Protein AF-A0A354EW86-F1 (afdb_monomer)

Sequence (77 aa):
AATAALGTVQGDVVVLLTDNETVRDLNARFRDKDKPTNVLSFPAPELPELLGAAPHLGDIVLAYGVCADEAVAQKKT

Secondary structure (DSSP, 8-state):
-HHHHHTT---EEEEEEE-HHHHHHHHHHHHS--S--SEEEEEPP-----SSPPPEEEEEEEEHHHHHHHHHHTT--

Radius of gyration: 15.38 Å; Cα contacts (8 Å, |Δi|>4): 109; chains: 1; bounding box: 36×16×43 Å

Solvent-accessible surface area (backbone atoms only — not comparable to full-atom values): 4593 Å² total; per-residue (Å²): 108,68,67,76,74,48,61,88,69,71,58,47,69,50,75,47,81,45,47,42,67,63,37,15,54,50,29,30,75,78,66,76,34,88,46,57,52,47,68,50,78,46,73,45,75,92,67,78,93,71,79,93,63,75,48,64,57,26,39,38,40,34,9,53,56,48,44,52,54,50,25,58,77,67,75,48,133

Nearest PDB structures (foldseek):
  1oz9-assembly1_A  TM=8.846E-01  e=1.176E-05  Aquifex aeolicus
  1xm5-assembly1_A  TM=8.927E-01  e=5.583E-05  Escherichia coli
  7y7o-assembly1_A  TM=8.808E-01  e=1.889E-04  Staphylococcus aureus subsp. aureus Mu50
  1xax-assembly1_A  TM=4.936E-01  e=1.027E-03  Haemophilus influenzae
  6f1t-assembly1_i  TM=4.777E-01  e=2.023E+00  Homo sapiens

Mean predicted aligned error: 5.31 Å

Structure (mmCIF, N/CA/C/O backbone):
data_AF-A0A354EW86-F1
#
_entry.id   AF-A0A354EW86-F1
#
loop_
_atom_site.group_PDB
_atom_site.id
_atom_site.type_symbol
_atom_site.label_atom_id
_atom_site.label_alt_id
_atom_site.label_comp_id
_atom_site.label_asym_id
_atom_site.label_entity_id
_atom_site.label_seq_id
_atom_site.pdbx_PDB_ins_code
_atom_site.Cartn_x
_atom_site.Cartn_y
_atom_site.Cartn_z
_atom_site.occupancy
_atom_site.B_iso_or_equiv
_atom_site.auth_seq_id
_atom_site.auth_comp_id
_atom_site.auth_asym_id
_atom_site.auth_atom_id
_atom_site.pdbx_PDB_model_num
ATOM 1 N N . ALA A 1 1 ? 20.663 2.324 6.775 1.00 63.94 1 ALA A N 1
ATOM 2 C CA . ALA A 1 1 ? 19.601 1.304 6.916 1.00 63.94 1 ALA A CA 1
ATOM 3 C C . ALA A 1 1 ? 18.928 1.019 5.574 1.00 63.94 1 ALA A C 1
ATOM 5 O O . ALA A 1 1 ? 19.146 -0.061 5.052 1.00 63.94 1 ALA A O 1
ATOM 6 N N . ALA A 1 2 ? 18.218 1.982 4.966 1.00 64.69 2 ALA A N 1
ATOM 7 C CA . ALA A 1 2 ? 17.542 1.790 3.672 1.00 64.69 2 ALA A CA 1
ATOM 8 C C . ALA A 1 2 ? 18.484 1.336 2.537 1.00 64.69 2 ALA A C 1
ATOM 10 O O . ALA A 1 2 ? 18.226 0.319 1.910 1.00 64.69 2 ALA A O 1
ATOM 11 N N . THR A 1 3 ? 19.634 1.995 2.352 1.00 71.06 3 THR A N 1
ATOM 12 C CA . THR A 1 3 ? 20.647 1.595 1.351 1.00 71.06 3 THR A CA 1
ATOM 13 C C . THR A 1 3 ? 21.177 0.173 1.564 1.00 71.06 3 THR A C 1
ATOM 15 O O . THR A 1 3 ? 21.410 -0.549 0.606 1.00 71.06 3 THR A O 1
ATOM 18 N N . ALA A 1 4 ? 21.334 -0.256 2.820 1.00 77.94 4 ALA A N 1
ATOM 19 C CA . ALA A 1 4 ? 21.791 -1.610 3.135 1.00 77.94 4 ALA A CA 1
ATOM 20 C C . ALA A 1 4 ? 20.703 -2.670 2.878 1.00 77.94 4 ALA A C 1
ATOM 22 O O . ALA A 1 4 ? 21.032 -3.805 2.559 1.00 77.94 4 ALA A O 1
ATOM 23 N N . ALA A 1 5 ? 19.424 -2.304 3.010 1.00 80.88 5 ALA A N 1
ATOM 24 C CA . ALA A 1 5 ? 18.290 -3.198 2.782 1.00 80.88 5 ALA A CA 1
ATOM 25 C C . ALA A 1 5 ? 17.904 -3.319 1.295 1.00 80.88 5 ALA A C 1
ATOM 27 O O . ALA A 1 5 ? 17.480 -4.385 0.867 1.00 80.88 5 ALA A O 1
ATOM 28 N N . LEU A 1 6 ? 18.053 -2.240 0.517 1.00 79.69 6 LEU A N 1
ATOM 29 C CA . LEU A 1 6 ? 17.665 -2.175 -0.900 1.00 79.69 6 LEU A CA 1
ATOM 30 C C . LEU A 1 6 ? 18.755 -2.678 -1.865 1.00 79.69 6 LEU A C 1
ATOM 32 O O . LEU A 1 6 ? 18.470 -2.945 -3.031 1.00 79.69 6 LEU A O 1
ATOM 36 N N . GLY A 1 7 ? 20.000 -2.824 -1.400 1.00 84.44 7 GLY A N 1
ATOM 37 C CA . GLY A 1 7 ? 21.106 -3.311 -2.225 1.00 84.44 7 GLY A CA 1
ATOM 38 C C . GLY A 1 7 ? 21.384 -2.390 -3.417 1.00 84.44 7 GLY A C 1
ATOM 39 O O . GLY A 1 7 ? 21.718 -1.221 -3.236 1.00 84.44 7 GLY A O 1
ATOM 40 N N . THR A 1 8 ? 21.269 -2.928 -4.633 1.00 81.00 8 THR A N 1
ATOM 41 C CA . THR A 1 8 ? 21.521 -2.203 -5.892 1.00 81.00 8 THR A CA 1
ATOM 42 C C . THR A 1 8 ? 20.274 -1.546 -6.483 1.00 81.00 8 THR A C 1
ATOM 44 O O . THR A 1 8 ? 20.381 -0.888 -7.513 1.00 81.00 8 THR A O 1
ATOM 47 N N . VAL A 1 9 ? 19.097 -1.725 -5.872 1.00 81.44 9 VAL A N 1
ATOM 48 C CA . VAL A 1 9 ? 17.852 -1.134 -6.374 1.00 81.44 9 VAL A CA 1
ATOM 49 C C . VAL A 1 9 ? 17.866 0.368 -6.106 1.00 81.44 9 VAL A C 1
ATOM 51 O O . VAL A 1 9 ? 17.977 0.808 -4.960 1.00 81.44 9 VAL A O 1
ATOM 54 N N . GLN A 1 10 ? 17.751 1.154 -7.172 1.00 82.62 10 GLN A N 1
ATOM 55 C CA . GLN A 1 10 ? 17.678 2.611 -7.133 1.00 82.62 10 GLN A CA 1
ATOM 56 C C . GLN A 1 10 ? 16.575 3.075 -8.072 1.00 82.62 10 GLN A C 1
ATOM 58 O O . GLN A 1 10 ? 16.388 2.472 -9.121 1.00 82.62 10 GLN A O 1
ATOM 63 N N . GLY A 1 11 ? 15.857 4.126 -7.690 1.00 86.06 11 GLY A N 1
ATOM 64 C CA . GLY A 1 11 ? 14.708 4.627 -8.429 1.00 86.06 11 GLY A CA 1
ATOM 65 C C . GLY A 1 11 ? 13.840 5.531 -7.566 1.00 86.06 11 GLY A C 1
ATOM 66 O O . GLY A 1 11 ? 14.164 5.778 -6.399 1.00 86.06 11 GLY A O 1
ATOM 67 N N . ASP A 1 12 ? 12.741 6.011 -8.129 1.00 89.38 12 ASP A N 1
ATOM 68 C CA . ASP A 1 12 ? 11.739 6.785 -7.403 1.00 89.38 12 ASP A CA 1
ATOM 69 C C . ASP A 1 12 ? 10.464 5.972 -7.144 1.00 89.38 12 ASP A C 1
ATOM 71 O O . ASP A 1 12 ? 10.143 5.015 -7.847 1.00 89.38 12 ASP A O 1
ATOM 75 N N . VAL A 1 13 ? 9.758 6.343 -6.079 1.00 92.88 13 VAL A N 1
ATOM 76 C CA . VAL A 1 13 ? 8.456 5.792 -5.698 1.00 92.88 13 VAL A CA 1
ATOM 77 C C . VAL A 1 13 ? 7.555 6.967 -5.371 1.00 92.88 13 VAL A C 1
ATOM 79 O O . VAL A 1 13 ? 7.964 7.876 -4.641 1.00 92.88 13 VAL A O 1
ATOM 82 N N . VAL A 1 14 ? 6.317 6.931 -5.851 1.00 95.44 14 VAL A N 1
ATOM 83 C CA . VAL A 1 14 ? 5.290 7.887 -5.430 1.00 95.44 14 VAL A CA 1
ATOM 84 C C . VAL A 1 14 ? 4.532 7.302 -4.249 1.00 95.44 14 VAL A C 1
ATOM 86 O O . VAL A 1 14 ? 4.101 6.151 -4.270 1.00 95.44 14 VAL A O 1
ATOM 89 N N . VAL A 1 15 ? 4.358 8.104 -3.199 1.00 96.94 15 VAL A N 1
ATOM 90 C CA . VAL A 1 15 ? 3.567 7.718 -2.029 1.00 96.94 15 VAL A CA 1
ATOM 91 C C . VAL A 1 15 ? 2.333 8.605 -1.943 1.00 96.94 15 VAL A C 1
ATOM 93 O O . VAL A 1 15 ? 2.441 9.811 -1.728 1.00 96.94 15 VAL A O 1
ATOM 96 N N . LEU A 1 16 ? 1.157 7.996 -2.077 1.00 97.75 16 LEU A N 1
ATOM 97 C CA . LEU A 1 16 ? -0.133 8.638 -1.857 1.00 97.75 16 LEU A CA 1
ATOM 98 C C . LEU A 1 16 ? -0.626 8.330 -0.441 1.00 97.75 16 LEU A C 1
ATOM 100 O O . LEU A 1 16 ? -0.923 7.183 -0.106 1.00 97.75 16 LEU A O 1
ATOM 104 N N . LEU A 1 17 ? -0.751 9.372 0.378 1.00 97.88 17 LEU A N 1
ATOM 105 C CA . LEU A 1 17 ? -1.417 9.299 1.677 1.00 97.88 17 LEU A CA 1
ATOM 106 C C . LEU A 1 17 ? -2.879 9.699 1.501 1.00 97.88 17 LEU A C 1
ATOM 108 O O . LEU A 1 17 ? -3.164 10.784 0.995 1.00 97.88 1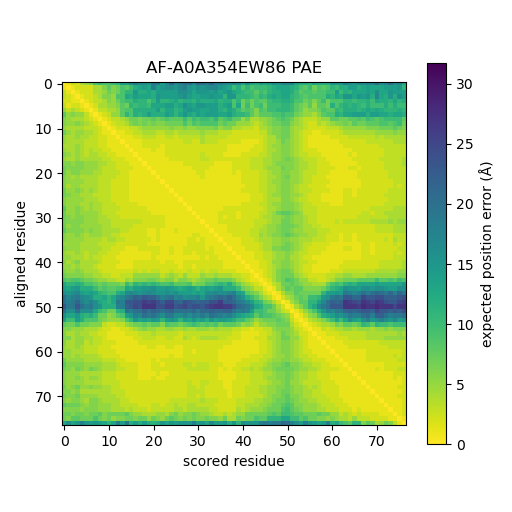7 LEU A O 1
ATOM 112 N N . THR A 1 18 ? -3.804 8.830 1.896 1.00 97.38 18 THR A N 1
ATOM 113 C CA . THR A 1 18 ? -5.237 9.068 1.697 1.00 97.38 18 THR A CA 1
ATOM 114 C C . THR A 1 18 ? -6.086 8.399 2.785 1.00 97.38 18 THR A C 1
ATOM 116 O O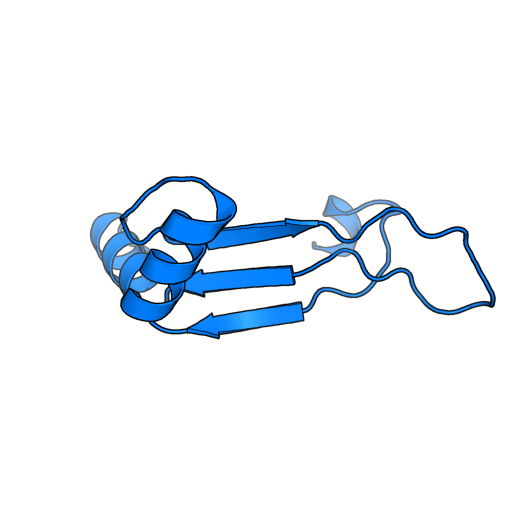 . THR A 1 18 ? -5.562 7.829 3.748 1.00 97.38 18 THR A O 1
ATOM 119 N N . ASP A 1 19 ? -7.405 8.528 2.677 1.00 97.75 19 ASP A N 1
ATOM 120 C CA . ASP A 1 19 ? -8.377 7.975 3.614 1.00 97.75 19 ASP A CA 1
ATOM 121 C C . ASP A 1 19 ? -8.803 6.538 3.263 1.00 97.75 19 ASP A C 1
ATOM 123 O O . ASP A 1 19 ? -8.439 5.953 2.239 1.00 97.75 19 ASP A O 1
ATOM 127 N N . ASN A 1 20 ? -9.580 5.938 4.165 1.00 98.06 20 ASN A N 1
ATOM 128 C CA . ASN A 1 20 ? -10.033 4.557 4.030 1.00 98.06 20 ASN A CA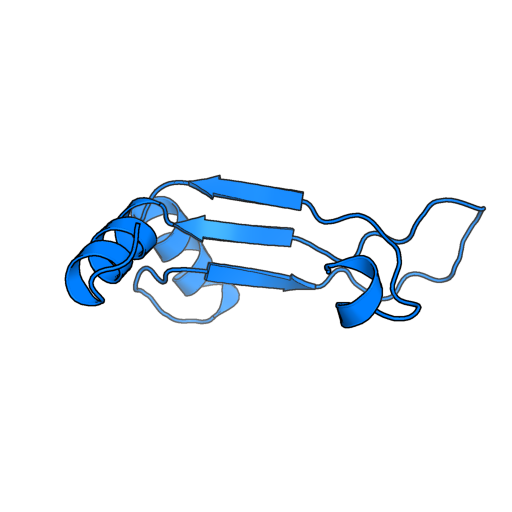 1
ATOM 129 C C . ASN A 1 20 ? -11.025 4.380 2.869 1.00 98.06 20 ASN A C 1
ATOM 131 O O . ASN A 1 20 ? -11.087 3.296 2.292 1.00 98.06 20 ASN A O 1
ATOM 135 N N . GLU A 1 21 ? -11.805 5.410 2.533 1.00 98.06 21 GLU A N 1
ATOM 136 C CA . GLU A 1 21 ? -12.796 5.344 1.455 1.00 98.06 21 GLU A CA 1
ATOM 137 C C . GLU A 1 21 ? -12.103 5.283 0.092 1.00 98.06 21 GLU A C 1
ATOM 139 O O . GLU A 1 21 ? -12.380 4.384 -0.705 1.00 98.06 21 GLU A O 1
ATOM 144 N N . THR A 1 22 ? -11.109 6.144 -0.119 1.00 97.94 22 THR A N 1
ATOM 145 C CA . THR A 1 22 ? -10.288 6.165 -1.330 1.00 97.94 22 THR A CA 1
ATOM 146 C C . THR A 1 22 ? -9.536 4.846 -1.508 1.00 97.94 22 THR A C 1
ATOM 148 O O . THR A 1 22 ? -9.543 4.266 -2.594 1.00 97.94 22 THR A O 1
ATOM 151 N N . VAL A 1 23 ? -8.929 4.300 -0.445 1.00 97.94 23 VAL A N 1
ATOM 152 C CA . VAL A 1 23 ? -8.255 2.991 -0.541 1.00 97.94 23 VAL A CA 1
ATOM 153 C C . VAL A 1 23 ? -9.241 1.846 -0.768 1.00 97.94 23 VAL A C 1
ATOM 155 O O . VAL A 1 23 ? -8.906 0.906 -1.489 1.00 97.94 23 VAL A O 1
ATOM 158 N N . ARG A 1 24 ? -10.453 1.901 -0.205 1.00 98.31 24 ARG A N 1
ATOM 159 C CA . ARG A 1 24 ? -11.499 0.902 -0.466 1.00 98.31 24 ARG A CA 1
ATOM 160 C C . ARG A 1 24 ? -11.901 0.883 -1.943 1.00 98.31 24 ARG A C 1
ATOM 162 O O . ARG A 1 24 ? -11.948 -0.208 -2.509 1.00 98.31 24 ARG A O 1
ATOM 169 N N . ASP A 1 25 ? -12.122 2.047 -2.564 1.00 98.38 25 ASP A N 1
ATOM 170 C CA . ASP A 1 25 ? -12.413 2.147 -4.006 1.00 98.38 25 ASP A CA 1
ATOM 171 C C . ASP A 1 25 ? -11.287 1.524 -4.844 1.00 98.38 25 ASP A C 1
ATOM 173 O O . ASP A 1 25 ? -11.522 0.659 -5.690 1.00 98.38 25 ASP A O 1
ATOM 177 N N . LEU A 1 26 ? -10.034 1.886 -4.553 1.00 97.88 26 LEU A N 1
ATOM 178 C CA . LEU A 1 26 ? -8.876 1.343 -5.263 1.00 97.88 26 LEU A CA 1
ATOM 179 C C . LEU A 1 26 ? -8.734 -0.176 -5.074 1.00 97.88 26 LEU A C 1
ATOM 181 O O . LEU A 1 26 ? -8.443 -0.897 -6.029 1.00 97.88 26 LEU A O 1
ATOM 185 N N . ASN A 1 27 ? -8.959 -0.692 -3.866 1.00 98.19 27 ASN A N 1
ATOM 186 C CA . ASN A 1 27 ? -8.868 -2.126 -3.592 1.00 98.19 27 ASN A CA 1
ATOM 187 C C . ASN A 1 27 ? -9.982 -2.909 -4.306 1.00 98.19 27 ASN A C 1
ATOM 189 O O . ASN A 1 27 ? -9.737 -4.002 -4.821 1.00 98.19 27 ASN A O 1
ATOM 193 N N . ALA A 1 28 ? -11.184 -2.336 -4.409 1.00 98.31 28 ALA A N 1
ATOM 194 C CA . ALA A 1 28 ? -12.270 -2.914 -5.189 1.00 98.31 28 ALA A CA 1
ATOM 195 C C . ALA A 1 28 ? -11.908 -2.960 -6.680 1.00 98.31 28 ALA A C 1
ATOM 197 O O . ALA A 1 28 ? -12.004 -4.013 -7.298 1.00 98.31 28 ALA A O 1
ATOM 198 N N . ARG A 1 29 ? -11.418 -1.849 -7.238 1.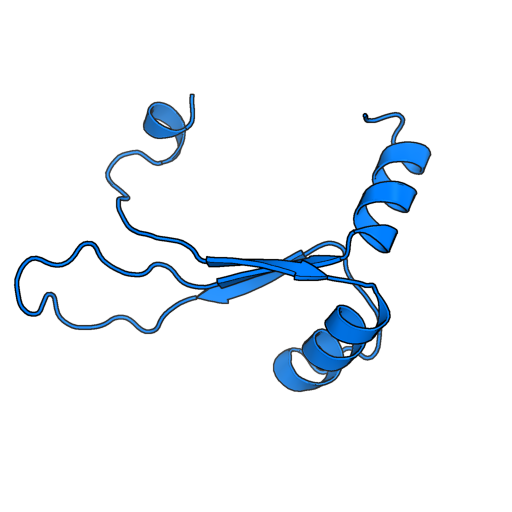00 98.06 29 ARG A N 1
ATOM 199 C CA . ARG A 1 29 ? -11.140 -1.709 -8.677 1.00 98.06 29 ARG A CA 1
ATOM 200 C C . ARG A 1 29 ? -9.949 -2.518 -9.176 1.00 98.06 29 ARG A C 1
ATOM 202 O O . ARG A 1 29 ? -9.983 -3.010 -10.297 1.00 98.06 29 ARG A O 1
ATOM 209 N N . PHE A 1 30 ? -8.879 -2.601 -8.388 1.00 97.06 30 PHE A N 1
ATOM 210 C CA . PHE A 1 30 ? -7.618 -3.200 -8.837 1.00 97.06 30 PHE A CA 1
ATOM 211 C C . PHE A 1 30 ? -7.347 -4.585 -8.248 1.00 97.06 30 PHE A C 1
ATOM 213 O O . PHE A 1 30 ? -6.444 -5.273 -8.722 1.00 97.06 30 PHE A O 1
ATOM 220 N N . ARG A 1 31 ? -8.066 -4.986 -7.191 1.00 96.81 31 ARG A N 1
ATOM 221 C CA . ARG A 1 31 ? -7.854 -6.264 -6.488 1.00 96.81 31 ARG A CA 1
ATOM 222 C C . ARG A 1 31 ? -9.142 -7.058 -6.261 1.00 96.81 31 ARG A C 1
ATOM 224 O O . ARG A 1 31 ? -9.066 -8.083 -5.584 1.00 96.81 31 ARG A O 1
ATOM 231 N N . ASP A 1 32 ? -10.286 -6.583 -6.761 1.00 97.44 32 ASP A N 1
ATOM 232 C CA . ASP A 1 32 ? -11.619 -7.165 -6.549 1.00 97.44 32 ASP A CA 1
ATOM 233 C C . ASP A 1 32 ? -11.964 -7.362 -5.060 1.00 97.44 32 ASP A C 1
ATOM 235 O O . ASP A 1 32 ? -12.594 -8.341 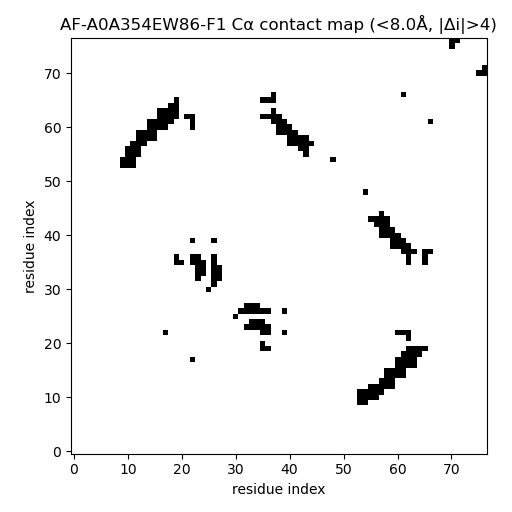-4.651 1.00 97.44 32 ASP A O 1
ATOM 239 N N . LYS A 1 33 ? -11.512 -6.432 -4.206 1.00 97.50 33 LYS A N 1
ATOM 240 C CA . LYS A 1 33 ? -11.728 -6.468 -2.752 1.00 97.50 33 LYS A CA 1
ATOM 241 C C . LYS A 1 33 ? -12.392 -5.191 -2.265 1.00 97.50 33 LYS A C 1
ATOM 243 O O . LYS A 1 33 ? -11.719 -4.199 -2.006 1.00 97.50 33 LYS A O 1
ATOM 248 N N . ASP A 1 34 ? -13.702 -5.257 -2.042 1.00 97.88 34 ASP A N 1
ATOM 249 C CA . ASP A 1 34 ? -14.495 -4.143 -1.509 1.00 97.88 34 ASP A CA 1
ATOM 250 C C . ASP A 1 34 ? -14.306 -3.946 0.009 1.00 97.88 34 ASP A C 1
ATOM 252 O O . ASP A 1 34 ? -15.207 -4.148 0.823 1.00 97.88 34 ASP A O 1
ATOM 256 N N . LYS A 1 35 ? -13.080 -3.607 0.412 1.00 97.62 35 LYS A N 1
ATOM 257 C CA . LYS A 1 35 ? -12.727 -3.233 1.786 1.00 97.62 35 LYS A CA 1
ATOM 258 C C . LYS A 1 35 ? -11.461 -2.376 1.810 1.00 97.62 35 LYS A C 1
ATOM 260 O O . LYS A 1 35 ? -10.588 -2.583 0.964 1.00 97.62 35 LYS A O 1
ATOM 265 N N . PRO A 1 36 ? -11.300 -1.466 2.783 1.00 97.31 36 PRO A N 1
ATOM 266 C CA . PRO A 1 36 ? -10.035 -0.768 2.960 1.00 97.31 36 PRO A CA 1
ATOM 267 C C . PRO A 1 36 ? -8.928 -1.741 3.401 1.00 97.31 36 PRO A C 1
ATOM 269 O O . PRO A 1 36 ? -9.190 -2.814 3.952 1.00 97.31 36 PRO A O 1
ATOM 272 N N . THR A 1 37 ? -7.681 -1.355 3.156 1.00 97.88 37 THR A N 1
ATOM 273 C CA . THR A 1 37 ? -6.470 -2.034 3.635 1.00 97.88 37 THR A CA 1
ATOM 274 C C . THR A 1 37 ? -5.448 -0.974 4.038 1.00 97.88 37 THR A C 1
ATOM 276 O O . THR A 1 37 ? -5.570 0.173 3.622 1.00 97.88 37 THR A O 1
ATOM 279 N N . ASN A 1 38 ? -4.448 -1.333 4.838 1.00 97.81 38 ASN A N 1
ATOM 280 C CA . ASN A 1 38 ? -3.400 -0.402 5.262 1.00 97.81 38 ASN A CA 1
ATOM 281 C C . ASN A 1 38 ? -2.546 0.109 4.084 1.00 97.81 38 ASN A C 1
ATOM 283 O O . ASN A 1 38 ? -2.257 1.302 4.015 1.00 97.81 38 ASN A O 1
ATOM 287 N N . VAL A 1 39 ? -2.196 -0.767 3.134 1.00 98.00 39 VAL A N 1
ATOM 288 C CA . VAL A 1 39 ? -1.354 -0.441 1.975 1.00 98.00 39 VAL A CA 1
ATOM 289 C C . VAL A 1 39 ? -1.808 -1.133 0.684 1.00 98.00 39 VAL A C 1
ATOM 291 O O . VAL A 1 39 ? -2.203 -2.302 0.693 1.00 98.00 39 VAL A O 1
ATOM 294 N N . LEU A 1 40 ? -1.691 -0.426 -0.442 1.00 98.00 40 LEU A N 1
ATOM 295 C CA . LEU A 1 40 ? -1.707 -0.977 -1.800 1.00 98.00 40 LEU A CA 1
ATOM 296 C C . LEU A 1 40 ? -0.402 -0.614 -2.519 1.00 98.00 40 LEU A C 1
ATOM 298 O O . LEU A 1 40 ? 0.149 0.464 -2.313 1.00 98.00 40 LEU A O 1
ATOM 302 N N . SER A 1 41 ? 0.072 -1.513 -3.380 1.00 97.31 41 SER A N 1
ATOM 303 C CA . SER A 1 41 ? 1.292 -1.322 -4.172 1.00 97.31 41 SER A CA 1
ATOM 304 C C . SER A 1 41 ? 0.999 -1.547 -5.650 1.00 97.31 41 SER A C 1
ATOM 306 O O . SER A 1 41 ? 0.427 -2.583 -6.011 1.00 97.31 41 SER A O 1
ATOM 308 N N . PHE A 1 42 ? 1.400 -0.594 -6.485 1.00 95.94 42 PHE A N 1
ATOM 309 C CA . PHE A 1 42 ? 1.233 -0.605 -7.934 1.00 95.94 42 PHE A CA 1
ATOM 310 C C . PHE A 1 42 ? 2.618 -0.533 -8.584 1.00 95.94 42 PHE A C 1
ATOM 312 O O . PHE A 1 42 ? 3.180 0.553 -8.682 1.00 95.94 42 PHE A O 1
ATOM 319 N N . PRO A 1 43 ? 3.219 -1.673 -8.964 1.00 93.06 43 PRO A N 1
ATOM 320 C CA . PRO A 1 43 ? 4.536 -1.667 -9.587 1.00 93.06 43 PRO A CA 1
ATOM 321 C C . PRO A 1 43 ? 4.474 -0.978 -10.951 1.00 93.06 43 PRO A C 1
ATOM 323 O O . PRO A 1 43 ? 3.544 -1.216 -11.729 1.00 93.06 43 PRO A O 1
ATOM 326 N N . ALA A 1 44 ? 5.476 -0.151 -11.243 1.00 90.56 44 ALA A N 1
ATOM 327 C CA . ALA A 1 44 ? 5.634 0.407 -12.576 1.00 90.56 44 ALA A CA 1
ATOM 328 C C . ALA A 1 44 ? 5.919 -0.719 -13.589 1.00 90.56 44 ALA A C 1
ATOM 330 O O . ALA A 1 44 ? 6.564 -1.714 -13.241 1.00 90.56 44 ALA A O 1
ATOM 331 N N . PRO A 1 45 ? 5.456 -0.591 -14.843 1.00 84.62 45 PRO A N 1
ATOM 332 C CA . PRO A 1 45 ? 5.854 -1.515 -15.894 1.00 84.62 45 PRO A CA 1
ATOM 333 C C . PRO A 1 45 ? 7.367 -1.429 -16.129 1.00 84.62 45 PRO A C 1
ATOM 335 O O . PRO A 1 45 ? 7.950 -0.346 -16.066 1.00 84.62 45 PRO A O 1
ATOM 338 N N . GLU A 1 46 ? 7.991 -2.562 -16.453 1.00 75.31 46 GLU A N 1
ATOM 339 C CA . GLU A 1 46 ? 9.391 -2.590 -16.877 1.00 75.31 46 GLU A CA 1
ATOM 340 C C . GLU A 1 46 ? 9.535 -1.801 -18.183 1.00 75.31 46 GLU A C 1
ATOM 342 O O . GLU A 1 46 ? 9.116 -2.243 -19.256 1.00 75.31 46 GLU A O 1
ATOM 347 N N . LEU A 1 47 ? 10.094 -0.596 -18.087 1.00 69.44 47 LEU A N 1
ATOM 348 C CA . LEU A 1 47 ? 10.446 0.206 -19.247 1.00 69.44 47 LEU A CA 1
ATOM 349 C C . LEU A 1 47 ? 11.908 -0.071 -19.612 1.00 69.44 47 LEU A C 1
ATOM 351 O O . LEU A 1 47 ? 12.749 -0.162 -18.714 1.00 69.44 47 LEU A O 1
ATOM 355 N N . PRO A 1 48 ? 12.240 -0.182 -20.911 1.00 65.19 48 PRO A N 1
ATOM 356 C CA . PRO A 1 48 ? 13.630 -0.180 -21.344 1.00 65.19 48 PRO A CA 1
ATOM 357 C C . PRO A 1 48 ? 14.331 1.047 -20.759 1.00 65.19 48 PRO A C 1
ATOM 359 O O . PRO A 1 48 ? 13.729 2.122 -20.751 1.00 65.19 48 PRO A O 1
ATOM 362 N N . GLU A 1 49 ? 15.579 0.899 -20.300 1.00 61.62 49 GLU A N 1
ATOM 363 C CA . GLU A 1 49 ? 16.420 2.007 -19.827 1.00 61.62 49 GLU A CA 1
ATOM 364 C C . GLU A 1 49 ? 16.647 3.016 -20.964 1.00 61.62 49 GLU A C 1
ATOM 366 O O . GLU A 1 49 ? 17.664 3.016 -21.658 1.00 61.62 49 GLU A O 1
ATOM 371 N N . LEU A 1 50 ? 15.662 3.872 -21.217 1.00 60.66 50 LEU A N 1
ATOM 372 C CA . LEU A 1 50 ? 15.763 4.938 -22.188 1.00 60.66 50 LEU A CA 1
ATOM 373 C C . LEU A 1 50 ? 16.244 6.182 -21.439 1.00 60.66 50 LEU A C 1
ATOM 375 O O . LEU A 1 50 ? 15.503 6.802 -20.685 1.00 60.66 50 LEU A O 1
ATOM 379 N N . LEU A 1 51 ? 17.495 6.556 -21.709 1.00 56.72 51 LEU A N 1
ATOM 380 C CA . LEU A 1 51 ? 18.031 7.906 -21.510 1.00 56.72 51 LEU A CA 1
ATOM 381 C C . LEU A 1 51 ? 18.124 8.385 -20.049 1.00 56.72 51 LEU A C 1
ATOM 383 O O . LEU A 1 51 ? 17.529 9.393 -19.688 1.00 56.72 51 LEU A O 1
ATOM 387 N N . GLY A 1 52 ? 18.951 7.729 -19.230 1.00 58.84 52 GLY A N 1
ATOM 388 C CA . GLY A 1 52 ? 19.606 8.359 -18.067 1.00 58.84 52 GLY A CA 1
ATOM 389 C C . GLY A 1 52 ? 18.709 8.897 -16.941 1.00 58.84 52 GLY A C 1
ATOM 390 O O . GLY A 1 52 ? 19.228 9.531 -16.023 1.00 58.84 52 GLY A O 1
ATOM 391 N N . ALA A 1 53 ? 17.398 8.663 -16.987 1.00 66.44 53 ALA A N 1
ATOM 392 C CA . ALA A 1 53 ? 16.487 8.918 -15.881 1.00 66.44 53 ALA A CA 1
ATOM 393 C C . ALA A 1 53 ? 16.557 7.755 -14.881 1.00 66.44 53 ALA A C 1
ATOM 395 O O . ALA A 1 53 ? 16.683 6.597 -15.280 1.00 66.44 53 ALA A O 1
ATOM 396 N N . ALA A 1 54 ? 16.479 8.058 -13.581 1.00 71.44 54 ALA A N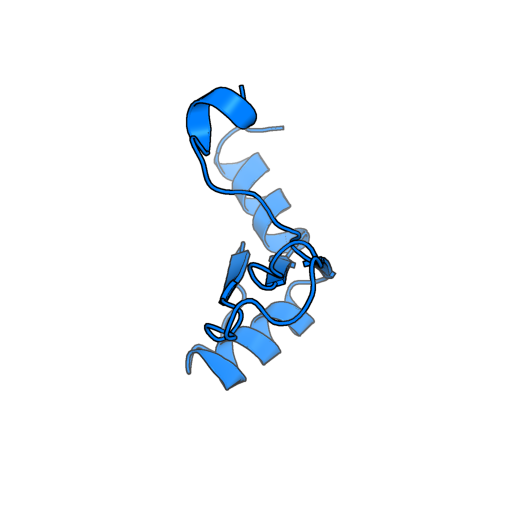 1
ATOM 397 C CA . ALA A 1 54 ? 16.307 7.019 -12.570 1.00 71.44 54 ALA A CA 1
ATOM 398 C C . ALA A 1 54 ? 14.996 6.254 -12.852 1.00 71.44 54 ALA A C 1
ATOM 400 O O . ALA A 1 54 ? 14.017 6.886 -13.257 1.00 71.44 54 ALA A O 1
ATOM 401 N N . PRO A 1 55 ? 14.958 4.921 -12.686 1.00 84.56 55 PRO A N 1
ATOM 402 C CA . PRO A 1 55 ? 13.763 4.152 -12.997 1.00 84.56 55 PRO A CA 1
ATOM 403 C C . PRO A 1 55 ? 12.663 4.447 -11.971 1.00 84.56 55 PRO A C 1
ATOM 405 O O . PRO A 1 55 ? 12.901 4.423 -10.762 1.00 84.56 55 PRO A O 1
ATOM 408 N N . HIS A 1 56 ? 11.444 4.680 -12.451 1.00 89.00 56 HIS A N 1
ATOM 409 C CA . HIS A 1 56 ? 10.270 4.742 -11.588 1.00 89.00 56 HIS A CA 1
ATOM 410 C C . HIS A 1 56 ? 9.896 3.319 -11.161 1.00 89.00 56 HIS A C 1
ATOM 412 O O . HIS A 1 56 ? 9.686 2.452 -12.008 1.00 89.00 56 HIS A O 1
ATOM 418 N N . LEU A 1 57 ? 9.838 3.062 -9.855 1.00 91.00 57 LEU A N 1
ATOM 419 C CA . LEU A 1 57 ? 9.578 1.732 -9.292 1.00 91.00 57 LEU A CA 1
ATOM 420 C C . LEU A 1 57 ? 8.077 1.458 -9.108 1.00 91.00 57 LEU A C 1
ATOM 422 O O . LEU A 1 57 ? 7.665 0.299 -9.010 1.00 91.00 57 LEU A O 1
ATOM 426 N N . GLY A 1 58 ? 7.256 2.509 -9.078 1.00 94.06 58 GLY A N 1
ATOM 427 C CA . GLY A 1 58 ? 5.805 2.428 -8.945 1.00 94.06 58 GLY A CA 1
ATOM 428 C C . GLY A 1 58 ? 5.243 3.290 -7.820 1.00 94.06 58 GLY A C 1
ATOM 429 O O . GLY A 1 58 ? 5.918 4.156 -7.254 1.00 94.06 58 GLY A O 1
ATOM 430 N N . ASP A 1 59 ? 3.995 2.992 -7.470 1.00 96.69 59 ASP A N 1
ATOM 431 C CA . ASP A 1 59 ? 3.202 3.759 -6.518 1.00 96.69 59 ASP A CA 1
ATOM 432 C C . ASP A 1 59 ? 2.850 2.942 -5.270 1.00 96.69 59 ASP A C 1
ATOM 434 O O . ASP A 1 59 ? 2.510 1.753 -5.329 1.00 96.69 59 ASP A O 1
ATOM 438 N N . ILE A 1 60 ? 2.863 3.613 -4.120 1.00 97.88 60 ILE A N 1
ATOM 439 C CA . ILE A 1 60 ? 2.398 3.093 -2.836 1.00 97.88 60 ILE A CA 1
ATOM 440 C C . ILE A 1 60 ? 1.255 3.968 -2.338 1.00 97.88 60 ILE A C 1
ATOM 442 O O . ILE A 1 60 ? 1.403 5.179 -2.196 1.00 97.88 60 ILE A O 1
ATOM 446 N N . VAL A 1 61 ? 0.122 3.350 -2.018 1.00 98.19 61 VAL A N 1
ATOM 447 C CA . VAL A 1 61 ? -1.037 4.03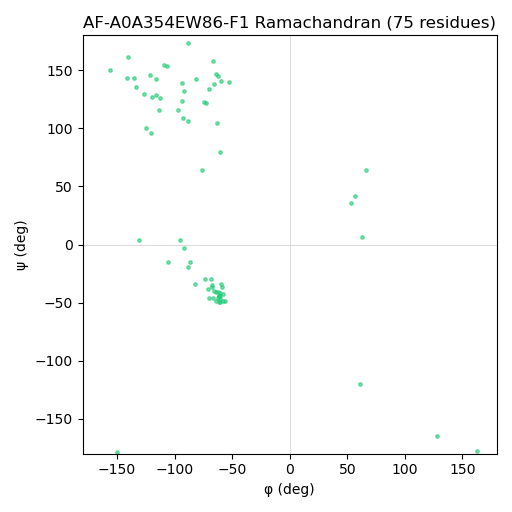9 -1.443 1.00 98.19 61 VAL A CA 1
ATOM 448 C C . VAL A 1 61 ? -1.231 3.569 -0.008 1.00 98.19 61 VAL A C 1
ATOM 450 O O . VAL A 1 61 ? -1.338 2.366 0.227 1.00 98.19 61 VAL A O 1
ATOM 453 N N . LEU A 1 62 ? -1.284 4.503 0.943 1.00 98.31 62 LEU A N 1
ATOM 454 C CA . LEU A 1 62 ? -1.472 4.225 2.368 1.00 98.31 62 LEU A CA 1
ATOM 455 C C . LEU A 1 62 ? -2.786 4.825 2.872 1.00 98.31 62 LEU A C 1
ATOM 457 O O . LEU A 1 62 ? -3.033 6.021 2.698 1.00 98.31 62 LEU A O 1
ATOM 461 N N . ALA A 1 63 ? -3.593 4.000 3.543 1.00 98.00 63 ALA A N 1
ATOM 462 C CA . ALA A 1 63 ? -4.807 4.438 4.227 1.00 98.00 63 ALA A CA 1
ATOM 463 C C . ALA A 1 63 ? -4.463 4.867 5.656 1.00 98.00 63 ALA A C 1
ATOM 465 O O . ALA A 1 63 ? -4.219 4.018 6.517 1.00 98.00 63 ALA A O 1
ATOM 466 N N . TYR A 1 64 ? -4.455 6.174 5.930 1.00 95.81 64 TYR A N 1
ATOM 467 C CA . TYR A 1 64 ? -4.065 6.675 7.252 1.00 95.81 64 TYR A CA 1
ATOM 468 C C . TYR A 1 64 ? -4.934 6.095 8.376 1.00 95.81 64 TYR A C 1
ATOM 470 O O . TYR A 1 64 ? -4.397 5.674 9.397 1.00 95.81 64 TYR A O 1
ATOM 478 N N . GLY A 1 65 ? -6.254 6.015 8.173 1.00 96.06 65 GLY A N 1
ATOM 479 C CA . GLY A 1 65 ? -7.181 5.502 9.184 1.00 96.06 65 GLY A CA 1
ATOM 480 C C . GLY A 1 65 ? -6.894 4.046 9.551 1.00 96.06 65 GLY A C 1
ATOM 481 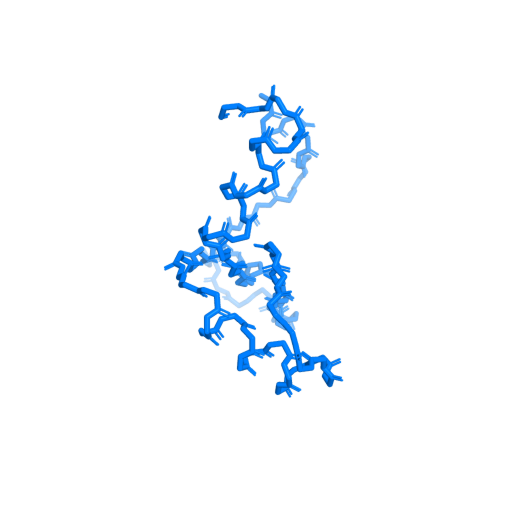O O . GLY A 1 65 ? -6.727 3.739 10.726 1.00 96.06 65 GLY A O 1
ATOM 482 N N . VAL A 1 66 ? -6.746 3.164 8.554 1.00 97.12 66 VAL A N 1
ATOM 483 C CA . VAL A 1 66 ? -6.402 1.751 8.804 1.00 97.12 66 VAL A CA 1
ATOM 484 C C . VAL A 1 66 ? -5.045 1.627 9.499 1.00 97.12 66 VAL A C 1
ATOM 486 O O . VAL A 1 66 ? -4.921 0.882 10.468 1.00 97.12 66 VAL A O 1
ATOM 489 N N . CYS A 1 67 ? -4.033 2.372 9.045 1.00 97.19 67 CYS A N 1
ATOM 490 C CA . CYS A 1 67 ? -2.710 2.358 9.668 1.00 97.19 67 CYS A CA 1
ATOM 491 C C . CYS A 1 67 ? -2.754 2.816 11.134 1.00 97.19 67 CYS A C 1
ATOM 493 O O . CYS A 1 67 ? -2.100 2.206 11.978 1.00 97.19 67 CYS A O 1
ATOM 495 N N . ALA A 1 68 ? -3.522 3.862 11.446 1.00 96.25 68 ALA A N 1
ATOM 496 C CA . ALA A 1 68 ? -3.666 4.377 12.804 1.00 96.25 68 ALA A CA 1
ATOM 497 C C . ALA A 1 68 ? -4.382 3.373 13.723 1.00 96.25 68 ALA A C 1
ATOM 499 O O . ALA A 1 68 ? -3.893 3.090 14.820 1.00 96.25 68 ALA A O 1
ATOM 500 N N . ASP A 1 69 ? -5.486 2.782 13.257 1.00 96.69 69 ASP A N 1
ATOM 501 C CA . ASP A 1 69 ? -6.232 1.765 14.005 1.00 96.69 69 ASP A CA 1
ATOM 502 C C . ASP A 1 69 ? -5.356 0.534 14.295 1.00 96.69 69 ASP A C 1
ATOM 504 O O . ASP A 1 69 ? -5.306 0.033 15.424 1.00 96.69 69 ASP A O 1
ATOM 508 N N . GLU A 1 70 ? -4.604 0.070 13.292 1.00 97.06 70 GLU A N 1
ATOM 509 C CA . GLU A 1 70 ? -3.664 -1.042 13.437 1.00 97.06 70 GLU A CA 1
ATOM 510 C C . GLU A 1 70 ? -2.503 -0.705 14.377 1.00 97.06 70 GLU A C 1
ATOM 512 O O . GLU A 1 70 ? -2.106 -1.555 15.178 1.00 97.06 70 GLU A O 1
ATOM 517 N N . ALA A 1 71 ? -1.966 0.518 14.317 1.00 97.31 71 ALA A N 1
ATOM 518 C CA . ALA A 1 71 ? -0.899 0.961 15.207 1.00 97.31 71 ALA A CA 1
ATOM 519 C C . ALA A 1 71 ? -1.356 0.921 16.671 1.0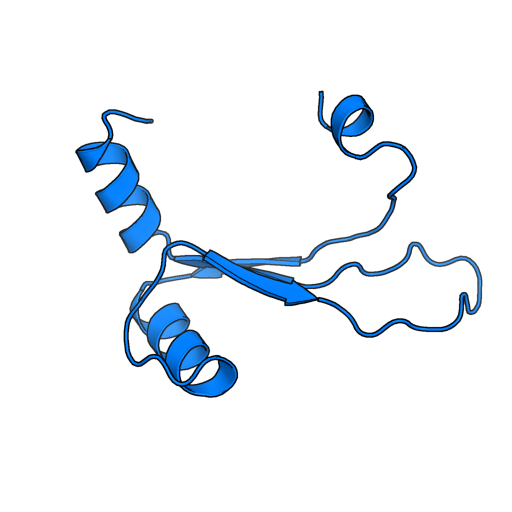0 97.31 71 ALA A C 1
ATOM 521 O O . ALA A 1 71 ? -0.681 0.313 17.505 1.00 97.31 71 ALA A O 1
ATOM 522 N N . VAL A 1 72 ? -2.547 1.451 16.972 1.00 97.56 72 VAL A N 1
ATOM 523 C CA . VAL A 1 72 ? -3.143 1.389 18.316 1.00 97.56 72 VAL A CA 1
ATOM 524 C C . VAL A 1 72 ? -3.353 -0.059 18.758 1.00 97.56 72 VAL A C 1
ATOM 526 O O . VAL A 1 72 ? -2.906 -0.443 19.843 1.00 97.56 72 VAL A O 1
ATOM 529 N N . ALA A 1 73 ? -3.966 -0.890 17.910 1.00 97.12 73 ALA A N 1
ATOM 530 C CA . ALA A 1 73 ? -4.217 -2.299 18.214 1.00 97.12 73 ALA A CA 1
ATOM 531 C C . ALA A 1 73 ? -2.921 -3.083 18.492 1.00 97.12 73 ALA A C 1
ATOM 533 O O . ALA A 1 73 ? -2.898 -3.987 19.330 1.00 97.12 73 ALA A O 1
ATOM 534 N N . GLN A 1 74 ? -1.828 -2.719 17.817 1.00 97.12 74 GLN A N 1
ATOM 535 C CA . GLN A 1 74 ? -0.523 -3.372 17.932 1.00 97.12 74 GLN A CA 1
ATOM 536 C C . GLN A 1 74 ? 0.425 -2.689 18.927 1.00 97.12 74 GLN A C 1
ATOM 538 O O . GLN A 1 74 ? 1.562 -3.139 19.070 1.00 97.12 74 GLN A O 1
ATOM 543 N N . LYS A 1 75 ? -0.024 -1.641 19.635 1.00 96.81 75 LYS A N 1
ATOM 544 C CA . LYS A 1 75 ? 0.793 -0.843 20.569 1.00 96.81 75 LYS A CA 1
ATOM 545 C C . LYS A 1 75 ? 2.038 -0.233 19.904 1.00 96.81 75 LYS A C 1
ATOM 547 O O . LYS A 1 75 ? 3.129 -0.253 20.472 1.00 96.81 75 LYS A O 1
ATOM 552 N N . LYS A 1 76 ? 1.867 0.280 18.687 1.00 91.25 76 LYS A N 1
ATOM 553 C CA . LYS A 1 76 ? 2.879 0.981 17.885 1.00 91.25 76 LYS A CA 1
ATOM 554 C C . LYS A 1 76 ? 2.545 2.476 17.807 1.00 91.25 76 LYS A C 1
ATOM 556 O O . LYS A 1 76 ? 1.384 2.851 17.958 1.00 91.25 76 LYS A O 1
ATOM 561 N N . THR A 1 77 ? 3.570 3.300 17.592 1.00 76.00 77 THR A N 1
ATOM 562 C CA . THR A 1 77 ? 3.481 4.760 17.392 1.00 76.00 77 THR A CA 1
ATOM 563 C C . THR A 1 77 ? 3.792 5.131 15.959 1.00 76.00 77 THR A C 1
ATOM 565 O O . THR A 1 77 ? 4.792 4.569 15.452 1.00 76.00 77 THR A O 1
#

Foldseek 3Di:
DVCVVCPPQWADEAEAEDAQVVQLVVCCVPVVHNGGDQKDWDADPDDPPPDDHGDYGGYMYGHPVRVVVVCVVVVHD

pLDDT: mean 89.58, std 11.96, range [56.72, 98.38]